Protein AF-A0A2H0DKL1-F1 (afdb_monomer_lite)

pLDDT: mean 70.88, std 23.75, range [32.84, 96.44]

Sequence (154 aa):
MRLDNANRLHTKRLIDLGLIQEVPFSSDFLGFPKEQFGVELTSRGKDLFSGRTSAGPTLSTEARELLLEAVKDKNGTIMRLGSLGGIRVITNRREFGTQGDARTEAKWISIVDELHNAGLIEDRAGKGELFFLTNAGYEVADSLSTSAATGIKR

Secondary structure (DSSP, 8-state):
----------------S---------TTSS---TTS------GGGSSTT-------S---HHHHHHHHHHHHSTT-EEEEEEETTEEEEEETTEEES-TT-HHHHHHHHHHHHHHHHTTSEE-SSSSSSEEEE-HHHHHHHHHHHHHHHTT---

Structure (mmCIF, N/CA/C/O backbone):
data_AF-A0A2H0DKL1-F1
#
_entry.id   AF-A0A2H0DKL1-F1
#
loop_
_atom_site.group_PDB
_atom_site.id
_atom_site.type_symbol
_atom_site.label_atom_id
_atom_site.label_alt_id
_atom_site.label_comp_id
_atom_site.label_asym_id
_atom_site.label_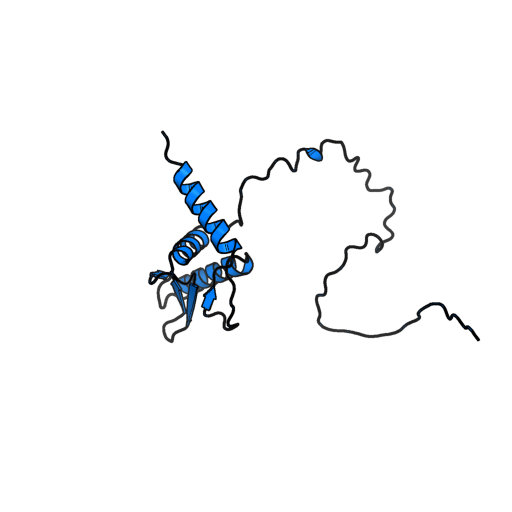entity_id
_atom_site.label_seq_id
_atom_site.pdbx_PDB_ins_code
_atom_site.Cartn_x
_atom_site.Cartn_y
_atom_site.Cartn_z
_atom_site.occupancy
_atom_site.B_iso_or_equiv
_atom_site.auth_seq_id
_atom_site.auth_comp_id
_atom_site.auth_asym_id
_atom_site.auth_atom_id
_atom_site.pdbx_PDB_model_num
ATOM 1 N N . MET A 1 1 ? -32.200 -58.830 5.509 1.00 40.22 1 MET A N 1
ATOM 2 C CA . MET A 1 1 ? -30.811 -58.800 5.014 1.00 40.22 1 MET A CA 1
ATOM 3 C C . MET A 1 1 ? -30.225 -57.444 5.392 1.00 40.22 1 MET A C 1
ATOM 5 O O . MET A 1 1 ? -30.471 -56.459 4.715 1.00 40.22 1 MET A O 1
ATOM 9 N N . ARG A 1 2 ? -29.608 -57.376 6.573 1.00 40.84 2 ARG A N 1
ATOM 10 C CA . ARG A 1 2 ? -28.889 -56.219 7.119 1.00 40.84 2 ARG A CA 1
ATOM 11 C C . ARG A 1 2 ? -27.541 -56.765 7.564 1.00 40.84 2 ARG A C 1
ATOM 13 O O . ARG A 1 2 ? -27.532 -57.753 8.294 1.00 40.84 2 ARG A O 1
ATOM 20 N N . LEU A 1 3 ? -26.456 -56.174 7.088 1.00 37.03 3 LEU A N 1
ATOM 21 C CA . LEU A 1 3 ? -25.126 -56.404 7.628 1.00 37.03 3 LEU A CA 1
ATOM 22 C C . LEU A 1 3 ? -24.476 -55.039 7.797 1.00 37.03 3 LEU A C 1
ATOM 24 O O . LEU A 1 3 ? -24.039 -54.409 6.836 1.00 37.03 3 LEU A O 1
ATOM 28 N N . ASP A 1 4 ? -24.493 -54.600 9.047 1.00 39.81 4 ASP A N 1
ATOM 29 C CA . ASP A 1 4 ? -23.559 -53.638 9.597 1.00 39.81 4 ASP A CA 1
ATOM 30 C C . ASP A 1 4 ? -22.144 -54.208 9.431 1.00 39.81 4 ASP A C 1
ATOM 32 O O . ASP A 1 4 ? -21.921 -55.392 9.696 1.00 39.81 4 ASP A O 1
ATOM 36 N N . ASN A 1 5 ? -21.173 -53.394 9.015 1.00 38.22 5 ASN A N 1
ATOM 37 C CA . ASN A 1 5 ? -19.777 -53.747 9.238 1.00 38.22 5 ASN A CA 1
ATOM 38 C C . ASN A 1 5 ? -19.005 -52.553 9.777 1.00 38.22 5 ASN A C 1
ATOM 40 O O . ASN A 1 5 ? -18.940 -51.477 9.183 1.00 38.22 5 ASN A O 1
ATOM 44 N N . ALA A 1 6 ? -18.457 -52.795 10.955 1.00 41.00 6 ALA A N 1
ATOM 45 C CA . ALA A 1 6 ? -17.726 -51.873 11.771 1.00 41.00 6 ALA A CA 1
ATOM 46 C C . ALA A 1 6 ? -16.223 -51.979 11.481 1.00 41.00 6 ALA A C 1
ATOM 48 O O . ALA A 1 6 ? -15.688 -53.053 11.241 1.00 41.00 6 ALA A O 1
ATOM 49 N N . ASN A 1 7 ? -15.559 -50.848 11.699 1.00 36.75 7 ASN A N 1
ATOM 50 C CA . ASN A 1 7 ? -14.269 -50.742 12.373 1.00 36.75 7 ASN A CA 1
ATOM 51 C C . ASN A 1 7 ? -12.958 -51.088 11.626 1.00 36.75 7 ASN A C 1
ATOM 53 O O . ASN A 1 7 ? -12.676 -52.219 11.253 1.00 36.75 7 ASN A O 1
ATOM 57 N N . ARG A 1 8 ? -12.080 -50.074 11.677 1.00 40.50 8 ARG A N 1
ATOM 58 C CA . ARG A 1 8 ? -10.639 -50.124 11.998 1.00 40.50 8 ARG A CA 1
ATOM 59 C C . ARG A 1 8 ? -9.627 -50.681 10.980 1.00 40.50 8 ARG A C 1
ATOM 61 O O . ARG A 1 8 ? -9.326 -51.863 10.932 1.00 40.50 8 ARG A O 1
ATOM 68 N N . LEU A 1 9 ? -8.976 -49.716 10.316 1.00 36.69 9 LEU A N 1
ATOM 69 C CA . LEU A 1 9 ? -7.531 -49.401 10.359 1.00 36.69 9 LEU A CA 1
ATOM 70 C C . LEU A 1 9 ? -6.531 -50.565 10.517 1.00 36.69 9 LEU A C 1
ATOM 72 O O . LEU A 1 9 ? -6.445 -51.132 11.602 1.00 36.69 9 LEU A O 1
ATOM 76 N N . HIS A 1 10 ? -5.626 -50.723 9.536 1.00 32.84 10 HIS A N 1
ATOM 77 C CA . HIS A 1 10 ? -4.161 -50.707 9.748 1.00 32.84 10 HIS A CA 1
ATOM 78 C C . HIS A 1 10 ? -3.389 -50.635 8.402 1.00 32.84 10 HIS A C 1
ATOM 80 O O . HIS A 1 10 ? -3.399 -51.563 7.607 1.00 32.84 10 HIS A O 1
ATOM 86 N N . THR A 1 11 ? -2.779 -49.481 8.098 1.00 34.94 11 THR A N 1
ATOM 87 C CA . THR A 1 11 ? -1.314 -49.245 8.021 1.00 34.94 11 THR A CA 1
ATOM 88 C C . THR A 1 11 ? -0.595 -49.620 6.716 1.00 34.94 11 THR A C 1
ATOM 90 O O . THR A 1 11 ? -0.383 -50.798 6.452 1.00 34.94 11 THR A O 1
ATOM 93 N N . LYS A 1 12 ? -0.048 -48.616 6.006 1.00 42.81 12 LYS A N 1
ATOM 94 C CA . LYS A 1 12 ? 1.404 -48.307 5.907 1.00 42.81 12 LYS A CA 1
ATOM 95 C C . LYS A 1 12 ? 1.722 -47.421 4.686 1.00 42.81 12 LYS A C 1
ATOM 97 O O . LYS A 1 12 ? 1.451 -47.842 3.574 1.00 42.81 12 LYS A O 1
ATOM 102 N N . ARG A 1 13 ? 2.479 -46.338 4.964 1.00 35.47 13 ARG A N 1
ATOM 103 C CA . ARG A 1 13 ? 3.559 -45.716 4.147 1.00 35.47 13 ARG A CA 1
ATOM 104 C C . ARG A 1 13 ? 3.129 -45.060 2.819 1.00 35.47 13 ARG A C 1
ATOM 106 O O . ARG A 1 13 ? 2.339 -45.621 2.091 1.00 35.47 13 ARG A O 1
ATOM 113 N N . LEU A 1 14 ? 3.634 -43.917 2.369 1.00 33.41 14 LEU A N 1
ATOM 114 C CA . LEU A 1 14 ? 4.743 -43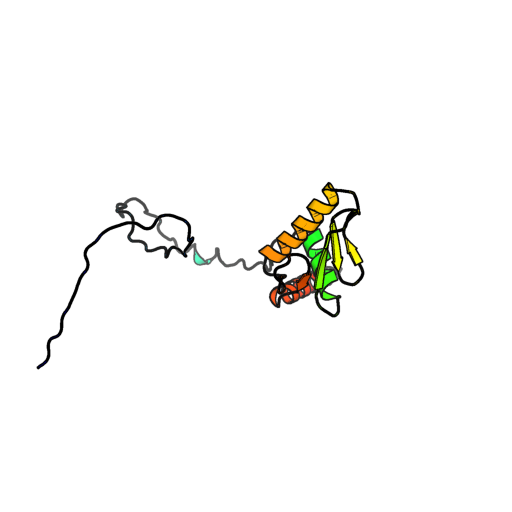.029 2.731 1.00 33.41 14 LEU A CA 1
ATOM 115 C C . LEU A 1 14 ? 4.433 -41.743 1.933 1.00 33.41 14 LEU A C 1
ATOM 117 O O . LEU A 1 14 ? 4.382 -41.817 0.709 1.00 33.41 14 LEU A O 1
ATOM 121 N N . ILE A 1 15 ? 4.166 -40.613 2.588 1.00 38.06 15 ILE A N 1
ATOM 122 C CA . ILE A 1 15 ? 4.028 -39.309 1.921 1.00 38.06 15 ILE A CA 1
ATOM 123 C C . ILE A 1 15 ? 5.159 -38.460 2.477 1.00 38.06 15 ILE A C 1
ATOM 125 O O . ILE A 1 15 ? 5.204 -38.223 3.683 1.00 38.06 15 ILE A O 1
ATOM 129 N N . ASP A 1 16 ? 6.083 -38.076 1.609 1.00 33.69 16 ASP A N 1
ATOM 130 C CA . ASP A 1 16 ? 7.096 -37.077 1.900 1.00 33.69 16 ASP A CA 1
ATOM 131 C C . ASP A 1 16 ? 6.914 -35.918 0.917 1.00 33.69 16 ASP A C 1
ATOM 133 O O . ASP A 1 16 ? 6.558 -36.132 -0.244 1.00 33.69 16 ASP A O 1
ATOM 137 N N . LEU A 1 17 ? 7.214 -34.724 1.425 1.00 34.72 17 LEU A N 1
ATOM 138 C CA . LEU A 1 17 ? 7.359 -33.437 0.745 1.00 34.72 17 LEU A CA 1
ATOM 139 C C . LEU A 1 17 ? 6.086 -32.593 0.522 1.00 34.72 17 LEU A C 1
ATOM 141 O O . LEU A 1 17 ? 5.456 -32.607 -0.531 1.00 34.72 17 LEU A O 1
ATOM 145 N N . GLY A 1 18 ? 5.838 -31.698 1.490 1.00 44.22 18 GLY A N 1
ATOM 146 C CA . GLY A 1 18 ? 5.751 -30.273 1.138 1.00 44.22 18 GLY A CA 1
ATOM 147 C C . GLY A 1 18 ? 4.437 -29.522 1.359 1.00 44.22 18 GLY A C 1
ATOM 148 O O . GLY A 1 18 ? 4.267 -28.475 0.743 1.00 44.22 18 GLY A O 1
ATOM 149 N N . LEU A 1 19 ? 3.529 -29.990 2.221 1.00 37.19 19 LEU A N 1
ATOM 150 C CA . LEU A 1 19 ? 2.299 -29.262 2.563 1.00 37.19 19 LEU A CA 1
ATOM 151 C C . LEU A 1 19 ? 2.307 -28.889 4.054 1.00 37.19 19 LEU A C 1
ATOM 153 O O . LEU A 1 19 ? 2.104 -29.747 4.911 1.00 37.19 19 LEU A O 1
ATOM 157 N N . ILE A 1 20 ? 2.540 -27.614 4.379 1.00 39.25 20 ILE A N 1
ATOM 158 C CA . ILE A 1 20 ? 2.233 -27.085 5.715 1.00 39.25 20 ILE A CA 1
ATOM 159 C C . ILE A 1 20 ? 0.704 -27.018 5.799 1.00 39.25 20 ILE A C 1
ATOM 161 O O . ILE A 1 20 ? 0.092 -26.046 5.367 1.00 39.25 20 ILE A O 1
ATOM 165 N N . GLN A 1 21 ? 0.086 -28.093 6.284 1.00 35.41 21 GLN A N 1
ATOM 166 C CA . GLN A 1 21 ? -1.285 -28.065 6.779 1.00 35.41 21 GLN A CA 1
ATOM 167 C C . GLN A 1 21 ? -1.245 -27.837 8.289 1.00 35.41 21 GLN A C 1
ATOM 169 O O . GLN A 1 21 ? -0.568 -28.569 9.008 1.00 35.41 21 GLN A O 1
ATOM 174 N N . GLU A 1 22 ? -1.961 -26.799 8.720 1.00 38.34 22 GLU A N 1
ATOM 175 C CA . GLU A 1 22 ? -2.520 -26.566 10.057 1.00 38.34 22 GLU A CA 1
ATOM 176 C C . GLU A 1 22 ? -2.407 -27.790 10.987 1.00 38.34 22 GLU A C 1
ATOM 178 O O . GLU A 1 22 ? -3.141 -28.770 10.841 1.00 38.34 22 GLU A O 1
ATOM 183 N N . VAL A 1 23 ? -1.491 -27.747 11.959 1.00 40.88 23 VAL A N 1
ATOM 184 C CA . VAL A 1 23 ? -1.456 -28.745 13.034 1.00 40.88 23 VAL A CA 1
ATOM 185 C C . VAL A 1 23 ? -2.539 -28.401 14.059 1.00 40.88 23 VAL A C 1
ATOM 187 O O . VAL A 1 23 ? -2.436 -27.364 14.716 1.00 40.88 23 VAL A O 1
ATOM 190 N N . PRO A 1 24 ? -3.561 -29.251 14.274 1.00 34.91 24 PRO A N 1
ATOM 191 C CA . PRO A 1 24 ? -4.390 -29.108 15.454 1.00 34.91 24 PRO A CA 1
ATOM 192 C C . PRO A 1 24 ? -3.519 -29.469 16.658 1.00 34.91 24 PRO A C 1
ATOM 194 O O . PRO A 1 24 ? -3.024 -30.593 16.769 1.00 34.91 24 PRO A O 1
ATOM 197 N N . PHE A 1 25 ? -3.315 -28.512 17.562 1.00 42.56 25 PHE A N 1
ATOM 198 C CA . PHE A 1 25 ? -2.719 -28.769 18.868 1.00 42.56 25 PHE A CA 1
ATOM 199 C C . PHE A 1 25 ? -3.682 -29.654 19.677 1.00 42.56 25 PHE A C 1
ATOM 201 O O . PHE A 1 25 ? -4.515 -29.176 20.442 1.00 42.56 25 PHE A O 1
ATOM 208 N N . SER A 1 26 ? -3.622 -30.963 19.441 1.00 44.62 26 SER A N 1
ATOM 209 C CA . SER A 1 26 ? -4.224 -31.979 20.296 1.00 44.62 26 SER A CA 1
ATOM 210 C C . SER A 1 26 ? -3.245 -32.262 21.429 1.00 44.62 26 SER A C 1
ATOM 212 O O . SER A 1 26 ? -2.085 -32.609 21.204 1.00 44.62 26 SER A O 1
ATOM 214 N N . SER A 1 27 ? -3.724 -32.095 22.657 1.00 46.06 27 SER A N 1
ATOM 215 C CA . SER A 1 27 ? -2.984 -32.225 23.916 1.00 46.06 27 SER A CA 1
ATOM 216 C C . SER A 1 27 ? -2.496 -33.643 24.247 1.00 46.06 27 SER A C 1
ATOM 218 O O . SER A 1 27 ? -2.055 -33.883 25.368 1.00 46.06 27 SER A O 1
ATOM 220 N N . ASP A 1 28 ? -2.556 -34.582 23.304 1.00 50.22 28 ASP A N 1
ATOM 221 C CA . ASP A 1 28 ? -2.394 -36.009 23.590 1.00 50.22 28 ASP A CA 1
ATOM 222 C C . ASP A 1 28 ? -1.056 -36.589 23.091 1.00 50.22 28 ASP A C 1
ATOM 224 O O . ASP A 1 28 ? -0.815 -37.787 23.232 1.00 50.22 28 ASP A O 1
ATOM 228 N N . PHE A 1 29 ? -0.161 -35.778 22.507 1.00 45.47 29 PHE A N 1
ATOM 229 C CA . PHE A 1 29 ? 0.983 -36.319 21.757 1.00 45.47 29 PHE A CA 1
ATOM 230 C C . PHE A 1 29 ? 2.224 -36.716 22.569 1.00 45.47 29 PHE A C 1
ATOM 232 O O . PHE A 1 29 ? 3.104 -37.373 22.026 1.00 45.47 29 PHE A O 1
ATOM 239 N N . LEU A 1 30 ? 2.353 -36.398 23.852 1.00 40.66 30 LEU A N 1
ATOM 240 C CA . LEU A 1 30 ? 3.544 -36.810 24.597 1.00 40.66 30 LEU A CA 1
ATOM 241 C C . LEU A 1 30 ? 3.144 -37.217 26.005 1.00 40.66 30 LEU A C 1
ATOM 243 O O . LEU A 1 30 ? 2.489 -36.456 26.712 1.00 40.66 30 LEU A O 1
ATOM 247 N N . GLY A 1 31 ? 3.542 -38.428 26.396 1.00 43.50 31 GLY A N 1
ATOM 248 C CA . GLY A 1 31 ? 3.426 -38.963 27.749 1.00 43.50 31 GLY A CA 1
ATOM 249 C C . GLY A 1 31 ? 4.270 -38.171 28.745 1.00 43.50 31 GLY A C 1
ATOM 250 O O . GLY A 1 31 ? 5.231 -38.688 29.306 1.00 43.50 31 GLY A O 1
ATOM 251 N N . PHE A 1 32 ? 3.915 -36.907 28.951 1.00 42.06 32 PHE A N 1
ATOM 252 C CA . PHE A 1 32 ? 4.439 -36.075 30.010 1.00 42.06 32 PHE A CA 1
ATOM 253 C C . PHE A 1 32 ? 3.725 -36.452 31.313 1.00 42.06 32 PHE A C 1
ATOM 255 O O . PHE A 1 32 ? 2.490 -36.418 31.367 1.00 42.06 32 PHE A O 1
ATOM 262 N N . PRO A 1 33 ? 4.462 -36.828 32.371 1.00 41.28 33 PRO A N 1
ATOM 263 C CA . PRO A 1 33 ? 3.864 -37.070 33.674 1.00 41.28 33 PRO A CA 1
ATOM 264 C C . PRO A 1 33 ? 3.201 -35.779 34.174 1.00 41.28 33 PRO A C 1
ATOM 266 O O . PRO A 1 33 ? 3.826 -34.720 34.232 1.00 41.28 33 PRO A O 1
ATOM 269 N N . LYS A 1 34 ? 1.916 -35.875 34.537 1.00 47.62 34 LYS A N 1
ATOM 270 C CA . LYS A 1 34 ? 1.041 -34.752 34.930 1.00 47.62 34 LYS A CA 1
ATOM 271 C C . LYS A 1 34 ? 1.429 -34.073 36.256 1.00 47.62 34 LYS A C 1
ATOM 273 O O . LYS A 1 34 ? 0.729 -33.181 36.713 1.00 47.62 34 LYS A O 1
ATOM 278 N N . GLU A 1 35 ? 2.538 -34.471 36.870 1.00 48.16 35 GLU A N 1
ATOM 279 C CA . GLU A 1 35 ? 2.899 -34.129 38.252 1.00 48.16 35 GLU A CA 1
ATOM 280 C C . GLU A 1 35 ? 4.009 -33.069 38.361 1.00 48.16 35 GLU A C 1
ATOM 282 O O . GLU A 1 35 ? 4.402 -32.714 39.466 1.00 48.16 35 GLU A O 1
ATOM 287 N N . GLN A 1 36 ? 4.505 -32.525 37.242 1.00 44.66 36 GLN A N 1
ATOM 288 C CA . GLN A 1 36 ? 5.587 -31.520 37.253 1.00 44.66 36 GLN A CA 1
ATOM 289 C C . GLN A 1 36 ? 5.152 -30.090 36.897 1.00 44.66 36 GLN A C 1
ATOM 291 O O . GLN A 1 36 ? 5.958 -29.170 36.989 1.00 44.66 36 GLN A O 1
ATOM 296 N N . PHE A 1 37 ? 3.878 -29.862 36.569 1.00 44.41 37 PHE A N 1
ATOM 297 C CA . PHE A 1 37 ? 3.338 -28.516 36.347 1.00 44.41 37 PHE A CA 1
ATOM 298 C C . PHE A 1 37 ? 2.285 -28.174 37.397 1.00 44.41 37 PHE A C 1
ATOM 300 O O . PHE A 1 37 ? 1.104 -28.000 37.105 1.00 44.41 37 PHE A O 1
ATOM 307 N N . GLY A 1 38 ? 2.736 -28.043 38.642 1.00 39.53 38 GLY A N 1
ATOM 308 C CA . GLY A 1 38 ? 2.011 -27.290 39.658 1.00 39.53 38 GLY A CA 1
ATOM 309 C C . GLY A 1 38 ? 2.094 -25.794 39.359 1.00 39.53 38 GLY A C 1
ATOM 310 O O . GLY A 1 38 ? 2.799 -25.069 40.049 1.00 39.53 38 GLY A O 1
ATOM 311 N N . VAL A 1 39 ? 1.401 -25.324 38.320 1.00 44.50 39 VAL A N 1
ATOM 312 C CA . VAL A 1 39 ? 1.030 -23.908 38.221 1.00 44.50 39 VAL A CA 1
ATOM 313 C C . VAL A 1 39 ? -0.395 -23.811 38.728 1.00 44.50 39 VAL A C 1
ATOM 315 O O . VAL A 1 39 ? -1.362 -24.021 38.000 1.00 44.50 39 VAL A O 1
ATOM 318 N N . GLU A 1 40 ? -0.512 -23.544 40.024 1.00 40.34 40 GLU A N 1
ATOM 319 C CA . GLU A 1 40 ? -1.752 -23.065 40.606 1.00 40.34 40 GLU A CA 1
ATOM 320 C C . GLU A 1 40 ? -2.109 -21.781 39.850 1.00 40.34 40 GLU A C 1
ATOM 322 O O . GLU A 1 40 ? -1.435 -20.754 39.974 1.00 40.34 40 GLU A O 1
ATOM 327 N N . LEU A 1 41 ? -3.121 -21.862 38.982 1.00 46.56 41 LEU A N 1
ATOM 328 C CA . LEU A 1 41 ? -3.727 -20.704 38.338 1.00 46.56 41 LEU A CA 1
ATOM 329 C C . LEU A 1 41 ? -4.412 -19.897 39.439 1.00 46.56 41 LEU A C 1
ATOM 331 O O . LEU A 1 41 ? -5.627 -19.953 39.624 1.00 46.56 41 LEU A O 1
ATOM 335 N N . THR A 1 42 ? -3.610 -19.164 40.210 1.00 50.50 42 THR A N 1
ATOM 336 C CA . THR A 1 42 ? -4.122 -18.157 41.123 1.00 50.50 42 THR A CA 1
ATOM 337 C C . THR A 1 42 ? -4.985 -17.220 40.288 1.00 50.50 42 THR A C 1
ATOM 339 O O . THR A 1 42 ? -4.663 -16.877 39.147 1.00 50.50 42 THR A O 1
ATOM 342 N N . SER A 1 43 ? -6.118 -16.811 40.844 1.00 51.47 43 SER A N 1
ATOM 343 C CA . SER A 1 43 ? -7.145 -15.967 40.222 1.00 51.47 43 SER A CA 1
ATOM 344 C C . SER A 1 43 ? -6.658 -14.586 39.740 1.00 51.47 43 SER A C 1
ATOM 346 O O . SER A 1 43 ? -7.468 -13.769 39.316 1.00 51.47 43 SER A O 1
ATOM 348 N N . ARG A 1 44 ? -5.343 -14.352 39.748 1.00 49.41 44 ARG A N 1
ATOM 349 C CA . ARG A 1 44 ? -4.586 -13.200 39.252 1.00 49.41 44 ARG A CA 1
ATOM 350 C C . ARG A 1 44 ? -4.320 -13.233 37.737 1.00 49.41 44 ARG A C 1
ATOM 352 O O . ARG A 1 44 ? -3.607 -12.387 37.216 1.00 49.41 44 ARG A O 1
ATOM 359 N N . GLY A 1 45 ? -4.872 -14.214 37.020 1.00 44.09 45 GLY A N 1
ATOM 360 C CA . GLY A 1 45 ? -4.818 -14.297 35.553 1.00 44.09 45 GLY A CA 1
ATOM 361 C C . GLY A 1 45 ? -5.973 -13.598 34.823 1.00 44.09 45 GLY A C 1
ATOM 362 O O . GLY A 1 45 ? -5.974 -13.563 33.597 1.00 44.09 45 GLY A O 1
ATOM 363 N N . LYS A 1 46 ? -6.966 -13.053 35.539 1.00 47.97 46 LYS A N 1
ATOM 364 C CA . LYS A 1 46 ? -8.129 -12.384 34.920 1.00 47.97 46 LYS A CA 1
ATOM 365 C C . LYS A 1 46 ? -7.857 -10.920 34.562 1.00 47.97 46 LYS A C 1
ATOM 367 O O . LYS A 1 46 ? -8.507 -10.377 33.675 1.00 47.97 46 LYS A O 1
ATOM 372 N N . ASP A 1 47 ? -6.843 -10.327 35.184 1.00 47.09 47 ASP A N 1
ATOM 373 C CA . ASP A 1 47 ? -6.539 -8.899 35.052 1.00 47.09 47 ASP A CA 1
ATOM 374 C C . ASP A 1 47 ? -5.488 -8.629 33.959 1.00 47.09 47 ASP A C 1
ATOM 376 O O . ASP A 1 47 ? -5.333 -7.500 33.502 1.00 47.09 47 ASP A O 1
ATOM 380 N N . LEU A 1 48 ? -4.799 -9.670 33.472 1.00 51.84 48 LEU A N 1
ATOM 381 C CA . LEU A 1 48 ? -3.772 -9.551 32.427 1.00 51.84 48 LEU A CA 1
ATOM 382 C C . LEU A 1 48 ? -4.348 -9.396 31.009 1.00 51.84 48 LEU A C 1
ATOM 384 O O . LEU A 1 48 ? -3.609 -9.069 30.087 1.00 51.84 48 LEU A O 1
ATOM 388 N N . PHE A 1 49 ? -5.665 -9.550 30.838 1.00 50.59 49 PHE A N 1
ATOM 389 C CA . PHE A 1 49 ? -6.369 -9.171 29.606 1.00 50.59 49 PHE A CA 1
ATOM 390 C C . PHE A 1 49 ? -7.075 -7.806 29.718 1.00 50.59 49 PHE A C 1
ATOM 392 O O . PHE A 1 49 ? -7.777 -7.398 28.792 1.00 50.59 49 PHE A O 1
ATOM 399 N N . SER A 1 50 ? -6.859 -7.053 30.808 1.00 45.97 50 SER A N 1
ATOM 400 C CA . SER A 1 50 ? -7.370 -5.681 30.982 1.00 45.97 50 SER A CA 1
ATOM 401 C C . SER A 1 50 ? -6.508 -4.632 30.261 1.00 45.97 50 SER A C 1
ATOM 403 O O . SER A 1 50 ? -6.196 -3.568 30.796 1.00 45.97 50 SER A O 1
ATOM 405 N N . GLY A 1 51 ? -6.119 -4.927 29.023 1.00 43.69 51 GLY A N 1
ATOM 406 C CA . GLY A 1 51 ? -5.209 -4.097 28.247 1.00 43.69 51 GLY A CA 1
ATOM 407 C C . GLY A 1 51 ? -5.412 -4.249 26.750 1.00 43.69 51 GLY A C 1
ATOM 408 O O . GLY A 1 51 ? -4.441 -4.410 26.023 1.00 43.69 51 GLY A O 1
ATOM 409 N N . ARG A 1 52 ? -6.653 -4.155 26.257 1.00 45.72 52 ARG A N 1
ATOM 410 C CA . ARG A 1 52 ? -6.844 -3.639 24.893 1.00 45.72 52 ARG A CA 1
ATOM 411 C C . ARG A 1 52 ? -6.501 -2.152 24.916 1.00 45.72 52 ARG A C 1
ATOM 413 O O . ARG A 1 52 ? -7.382 -1.299 24.890 1.00 45.72 52 ARG A O 1
ATOM 420 N N . THR A 1 53 ? -5.211 -1.839 25.010 1.00 41.78 53 THR A N 1
ATOM 421 C CA . THR A 1 53 ? -4.719 -0.619 24.389 1.00 41.78 53 THR A CA 1
ATOM 422 C C . THR A 1 53 ? -5.083 -0.738 22.917 1.00 41.78 53 THR A C 1
ATOM 424 O O . THR A 1 53 ? -4.944 -1.797 22.308 1.00 41.78 53 THR A O 1
ATOM 427 N N . SER A 1 54 ? -5.614 0.336 22.355 1.00 47.84 54 SER A N 1
ATOM 428 C CA . SER A 1 54 ? -5.912 0.516 20.935 1.00 47.84 54 SER A CA 1
ATOM 429 C C . SER A 1 54 ? -4.634 0.527 20.081 1.00 47.84 54 SER A C 1
ATOM 431 O O . SER A 1 54 ? -4.451 1.387 19.223 1.00 47.84 54 SER A O 1
ATOM 433 N N . ALA A 1 55 ? -3.696 -0.375 20.362 1.00 51.50 55 ALA A N 1
ATOM 434 C CA . ALA A 1 55 ? -2.531 -0.618 19.551 1.00 51.50 55 ALA A CA 1
ATOM 435 C C . ALA A 1 55 ? -3.020 -1.442 18.362 1.00 51.50 55 ALA A C 1
ATOM 437 O O . ALA A 1 55 ? -3.108 -2.666 18.427 1.00 51.50 55 ALA A O 1
ATOM 438 N N . GLY A 1 56 ? -3.406 -0.747 17.290 1.00 55.94 56 GLY A N 1
ATOM 439 C CA . GLY A 1 56 ? -3.521 -1.360 15.972 1.00 55.94 56 GLY A CA 1
ATOM 440 C C . GLY A 1 56 ? -2.213 -2.067 15.573 1.00 55.94 56 GLY A C 1
ATOM 441 O O . GLY A 1 56 ? -1.247 -2.072 16.345 1.00 55.94 56 GLY A O 1
ATOM 442 N N . PRO A 1 57 ? -2.147 -2.669 14.374 1.00 64.25 57 PRO A N 1
ATOM 443 C CA . PRO A 1 57 ? -0.922 -3.307 13.897 1.00 64.25 57 PRO A CA 1
ATOM 444 C C . PRO A 1 57 ? 0.289 -2.388 14.123 1.00 64.25 57 PRO A C 1
ATOM 446 O O . PRO A 1 57 ? 0.214 -1.174 13.907 1.00 64.25 57 PRO A O 1
ATOM 449 N N . THR A 1 58 ? 1.390 -2.956 14.630 1.00 80.81 58 THR A N 1
ATOM 450 C CA . THR A 1 58 ? 2.623 -2.200 14.897 1.00 80.81 58 THR A CA 1
ATOM 451 C C . THR A 1 58 ? 3.269 -1.863 13.560 1.00 80.81 58 THR A C 1
ATOM 453 O O . THR A 1 58 ? 4.134 -2.586 13.087 1.00 80.81 58 THR A O 1
ATOM 456 N N . LEU A 1 59 ? 2.781 -0.792 12.936 1.00 86.75 59 LEU A N 1
ATOM 457 C CA . LEU A 1 59 ? 3.274 -0.290 11.661 1.00 86.75 59 LEU A CA 1
ATOM 458 C C . LEU A 1 59 ? 4.410 0.706 11.877 1.00 86.75 59 LEU A C 1
ATOM 460 O O . LEU A 1 59 ? 4.310 1.568 12.769 1.00 86.75 59 LEU A O 1
ATOM 464 N N . SER A 1 60 ? 5.423 0.633 11.015 1.00 92.31 60 SER A N 1
ATOM 465 C CA . SER A 1 60 ? 6.469 1.646 10.875 1.00 92.31 60 SER A CA 1
ATOM 466 C C . SER A 1 60 ? 5.880 3.020 10.530 1.00 92.31 60 SER A C 1
ATOM 468 O O . SER A 1 60 ? 4.761 3.143 10.022 1.00 92.31 60 SER A O 1
ATOM 470 N N . THR A 1 61 ? 6.611 4.091 10.842 1.00 91.06 61 THR A N 1
ATOM 471 C CA . THR A 1 61 ? 6.145 5.464 10.587 1.00 91.06 61 THR A CA 1
ATOM 472 C C . THR A 1 61 ? 5.880 5.686 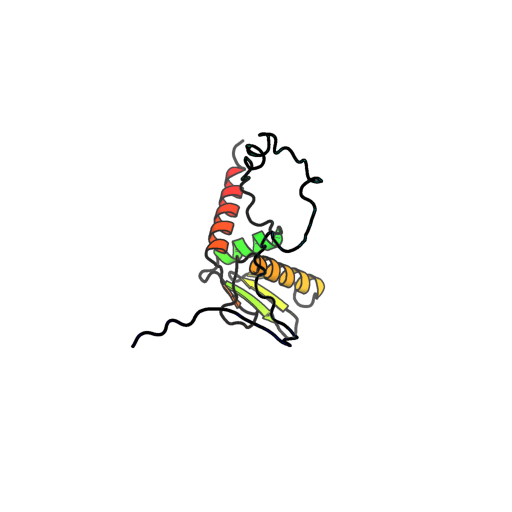9.098 1.00 91.06 61 THR A C 1
ATOM 474 O O . THR A 1 61 ? 4.859 6.260 8.727 1.00 91.06 61 THR A O 1
ATOM 477 N N . GLU A 1 62 ? 6.761 5.175 8.243 1.00 92.69 62 GLU A N 1
ATOM 478 C CA . GLU A 1 62 ? 6.646 5.270 6.793 1.00 92.69 62 GLU A CA 1
ATOM 479 C C . GLU A 1 62 ? 5.509 4.402 6.236 1.00 92.69 62 GLU A C 1
ATOM 481 O O . GLU A 1 62 ? 4.818 4.836 5.315 1.00 92.69 62 GLU A O 1
ATOM 486 N N . ALA A 1 63 ? 5.242 3.225 6.819 1.00 94.44 63 ALA A N 1
ATOM 487 C CA . ALA A 1 63 ? 4.071 2.421 6.461 1.00 94.44 63 ALA A CA 1
ATOM 488 C C . ALA A 1 63 ? 2.760 3.155 6.763 1.00 94.44 63 ALA A C 1
ATOM 490 O O . ALA A 1 63 ? 1.834 3.130 5.953 1.00 94.44 63 ALA A O 1
ATOM 491 N N . ARG A 1 64 ? 2.690 3.868 7.895 1.00 93.69 64 ARG A N 1
ATOM 492 C CA . ARG A 1 64 ? 1.530 4.710 8.229 1.00 93.69 64 ARG A CA 1
ATOM 493 C C . ARG A 1 64 ? 1.364 5.856 7.236 1.00 93.69 64 ARG A C 1
ATOM 495 O O . ARG A 1 64 ? 0.242 6.104 6.810 1.00 93.69 64 ARG A O 1
ATOM 502 N N . GLU A 1 65 ? 2.449 6.539 6.862 1.00 93.62 65 GLU A N 1
ATOM 503 C CA . GLU A 1 65 ? 2.398 7.611 5.854 1.00 93.62 65 GLU A CA 1
ATOM 504 C C . GLU A 1 65 ? 1.879 7.078 4.514 1.00 93.62 65 GLU A C 1
ATOM 506 O O . GLU A 1 65 ? 0.955 7.655 3.939 1.00 93.62 65 GLU A O 1
ATOM 511 N N . LEU A 1 66 ? 2.422 5.950 4.048 1.00 94.69 66 LEU A N 1
ATOM 512 C CA . LEU A 1 66 ? 2.014 5.340 2.788 1.00 94.69 66 LEU A CA 1
ATOM 513 C C . LEU A 1 66 ? 0.538 4.919 2.809 1.00 94.69 66 LEU A C 1
ATOM 515 O O . LEU A 1 66 ? -0.190 5.198 1.857 1.00 94.69 66 LEU A O 1
ATOM 519 N N . LEU A 1 67 ? 0.081 4.299 3.901 1.00 94.69 67 LEU A N 1
ATOM 520 C CA . LEU A 1 67 ? -1.314 3.894 4.073 1.00 94.69 67 LEU A CA 1
ATOM 521 C C . LEU A 1 67 ? -2.261 5.105 4.072 1.00 94.69 67 LEU A C 1
ATOM 523 O O . LEU A 1 67 ? -3.294 5.080 3.404 1.00 94.69 67 LEU A O 1
ATOM 527 N N . LEU A 1 68 ? -1.899 6.181 4.776 1.00 94.12 68 LEU A N 1
ATOM 528 C CA . LEU A 1 68 ? -2.695 7.411 4.829 1.00 94.12 68 LEU A CA 1
ATOM 529 C C . LEU A 1 68 ? -2.777 8.116 3.471 1.00 94.12 68 LEU A C 1
ATOM 531 O O . LEU A 1 68 ? -3.818 8.688 3.148 1.00 94.12 68 LEU A O 1
ATOM 535 N N . GLU A 1 69 ? -1.711 8.088 2.668 1.00 94.69 69 GLU A N 1
ATOM 536 C CA . GLU A 1 69 ? -1.777 8.593 1.294 1.00 94.69 69 GLU A CA 1
ATOM 537 C C . GLU A 1 69 ? -2.634 7.700 0.397 1.00 94.69 69 GLU A C 1
ATOM 539 O O . GLU A 1 69 ? -3.425 8.214 -0.392 1.00 94.69 69 GLU A O 1
ATOM 544 N N . ALA A 1 70 ? -2.566 6.383 0.568 1.00 94.69 70 ALA A N 1
ATOM 545 C CA . ALA A 1 70 ? -3.361 5.457 -0.226 1.00 94.69 70 ALA A CA 1
ATOM 546 C C . ALA A 1 70 ? -4.871 5.563 0.028 1.00 94.69 70 ALA A C 1
ATOM 548 O O . ALA A 1 70 ? -5.656 5.385 -0.898 1.00 94.69 70 ALA A O 1
ATOM 549 N N . VAL A 1 71 ? -5.299 5.942 1.235 1.00 95.06 71 VAL A N 1
ATOM 550 C CA . VAL A 1 71 ? -6.722 6.201 1.548 1.00 95.06 71 VAL A CA 1
ATOM 551 C C . VAL A 1 71 ? -7.264 7.423 0.806 1.00 95.06 71 VAL A C 1
ATOM 553 O O . VAL A 1 71 ? -8.448 7.480 0.481 1.00 95.06 71 VAL A O 1
ATOM 556 N N . LYS A 1 72 ? -6.405 8.409 0.522 1.00 93.00 72 LYS A N 1
ATOM 557 C CA . LYS A 1 72 ? -6.782 9.610 -0.239 1.00 93.00 72 LYS A CA 1
ATOM 558 C C . LYS A 1 72 ? -6.901 9.334 -1.735 1.00 93.00 72 LYS A C 1
ATOM 560 O O . LYS A 1 72 ? -7.522 10.125 -2.447 1.00 93.00 72 LYS A O 1
ATOM 565 N N . ASP A 1 73 ? -6.304 8.246 -2.219 1.00 91.81 73 ASP A N 1
ATOM 566 C CA . ASP A 1 73 ? -6.468 7.821 -3.599 1.00 91.81 73 ASP A CA 1
ATOM 567 C C . ASP A 1 73 ? -7.911 7.365 -3.843 1.00 91.81 73 ASP A C 1
ATOM 569 O O . ASP A 1 73 ? -8.464 6.557 -3.099 1.00 91.81 73 ASP A O 1
ATOM 573 N N . LYS A 1 74 ? -8.517 7.833 -4.938 1.00 89.94 74 LYS A N 1
ATOM 574 C CA . LYS A 1 74 ? -9.914 7.518 -5.279 1.00 89.94 74 LYS A CA 1
ATOM 575 C C . LYS A 1 74 ? -10.156 6.011 -5.401 1.00 89.94 74 LYS A C 1
ATOM 577 O O . LYS A 1 74 ? -11.266 5.546 -5.155 1.00 89.94 74 LYS A O 1
ATOM 582 N N . ASN A 1 75 ? -9.130 5.273 -5.811 1.00 90.12 75 ASN A N 1
ATOM 583 C CA . ASN A 1 75 ? -9.210 3.837 -6.027 1.00 90.12 75 ASN A CA 1
ATOM 584 C C . ASN A 1 75 ? -8.662 3.026 -4.844 1.00 90.12 75 ASN A C 1
ATOM 586 O O . ASN A 1 75 ? -8.760 1.801 -4.878 1.00 90.12 75 ASN A O 1
ATOM 590 N N . GLY A 1 76 ? -8.082 3.676 -3.826 1.00 93.12 76 GLY A N 1
ATOM 591 C CA . GLY A 1 76 ? -7.432 2.987 -2.714 1.00 93.12 76 GLY A CA 1
ATOM 592 C C . GLY A 1 76 ? -6.279 2.100 -3.170 1.00 93.12 76 GLY A C 1
ATOM 593 O O . GLY A 1 76 ? -6.208 0.942 -2.757 1.00 93.12 76 GLY A O 1
ATOM 594 N N . THR A 1 77 ? -5.433 2.591 -4.081 1.00 94.81 77 THR A N 1
ATOM 595 C CA . THR A 1 77 ? -4.391 1.768 -4.706 1.00 94.81 77 THR A CA 1
ATOM 596 C C . THR A 1 77 ? -2.975 2.192 -4.351 1.00 94.81 77 THR A C 1
ATOM 598 O O . THR A 1 77 ? -2.661 3.378 -4.234 1.00 94.81 77 THR A O 1
ATOM 601 N N . ILE A 1 78 ? -2.094 1.199 -4.229 1.00 95.81 78 ILE A N 1
ATOM 602 C CA . ILE A 1 78 ? -0.645 1.372 -4.127 1.00 95.81 78 ILE A CA 1
ATOM 603 C C . ILE A 1 78 ? -0.006 0.616 -5.287 1.00 95.81 78 ILE A C 1
ATOM 605 O O . ILE A 1 78 ? -0.229 -0.579 -5.467 1.00 95.81 78 ILE A O 1
ATOM 609 N N . MET A 1 79 ? 0.801 1.312 -6.079 1.00 94.06 79 MET A N 1
ATOM 610 C CA . MET A 1 79 ? 1.498 0.752 -7.229 1.00 94.06 79 MET A CA 1
ATOM 611 C C . MET A 1 79 ? 2.981 0.601 -6.923 1.00 94.06 79 MET A C 1
ATOM 613 O O . MET A 1 79 ? 3.641 1.569 -6.558 1.00 94.06 79 MET A O 1
ATOM 617 N N . ARG A 1 80 ? 3.527 -0.591 -7.141 1.00 92.00 80 ARG A N 1
ATOM 618 C CA . ARG A 1 80 ? 4.962 -0.868 -7.175 1.00 92.00 80 ARG A CA 1
ATOM 619 C C . ARG A 1 80 ? 5.368 -1.043 -8.636 1.00 92.00 80 ARG A C 1
ATOM 621 O O . ARG A 1 80 ? 5.093 -2.074 -9.238 1.00 92.00 80 ARG A O 1
ATOM 628 N N . LEU A 1 81 ? 6.022 -0.038 -9.213 1.00 88.19 81 LEU A N 1
ATOM 629 C CA . LEU A 1 81 ? 6.419 -0.050 -10.622 1.00 88.19 81 LEU A CA 1
ATOM 630 C C . LEU A 1 81 ? 7.920 -0.286 -10.770 1.00 88.19 81 LEU A C 1
ATOM 632 O O . LEU A 1 81 ? 8.731 0.549 -10.368 1.00 88.19 81 LEU A O 1
ATOM 636 N N . GLY A 1 82 ? 8.277 -1.405 -11.399 1.00 84.50 82 GLY A N 1
ATOM 637 C CA . GLY A 1 82 ? 9.632 -1.666 -11.876 1.00 84.50 82 GLY A CA 1
ATOM 638 C C . GLY A 1 82 ? 9.893 -0.973 -13.214 1.00 84.50 82 GLY A C 1
ATOM 639 O O . GLY A 1 82 ? 9.061 -0.994 -14.118 1.00 84.50 82 GLY A O 1
ATOM 640 N N . SER A 1 83 ? 11.055 -0.344 -13.357 1.00 80.19 83 SER A N 1
ATOM 641 C CA . SER A 1 83 ? 11.524 0.248 -14.612 1.00 80.19 83 SER A CA 1
ATOM 642 C C . SER A 1 83 ? 13.020 0.006 -14.798 1.00 80.19 83 SER A C 1
ATOM 644 O O . SER A 1 83 ? 13.702 -0.397 -13.860 1.00 80.19 83 SER A O 1
ATOM 646 N N . LEU A 1 84 ? 13.553 0.307 -15.988 1.00 76.56 84 LEU A N 1
ATOM 647 C CA . LEU A 1 84 ? 15.000 0.254 -16.259 1.00 76.56 84 LEU A CA 1
ATOM 648 C C . LEU A 1 84 ? 15.832 1.099 -15.278 1.00 76.56 84 LEU A C 1
ATOM 650 O O . LEU A 1 84 ? 16.994 0.785 -15.048 1.00 76.56 84 LEU A O 1
ATOM 654 N N . GLY A 1 85 ? 15.245 2.153 -14.702 1.00 74.00 85 GLY A N 1
ATOM 655 C CA . GLY A 1 85 ? 15.902 3.016 -13.718 1.00 74.00 85 GLY A CA 1
ATOM 656 C C . GLY A 1 85 ? 15.705 2.597 -12.259 1.00 74.00 85 GLY A C 1
ATOM 657 O O . GLY A 1 85 ? 16.096 3.362 -11.389 1.00 74.00 85 GLY A O 1
ATOM 658 N N . GLY A 1 86 ? 15.074 1.447 -11.992 1.00 84.00 86 GLY A N 1
ATOM 659 C CA . GLY A 1 86 ? 14.792 0.959 -10.638 1.00 84.00 86 GLY A CA 1
ATOM 660 C C . GLY A 1 86 ? 13.302 0.820 -10.321 1.00 84.00 86 GLY A C 1
ATOM 661 O O . GLY A 1 86 ? 12.442 0.946 -11.207 1.00 84.00 86 GLY A O 1
ATOM 662 N N . ILE A 1 87 ? 13.003 0.523 -9.057 1.00 86.44 87 ILE A N 1
ATOM 663 C CA . ILE A 1 87 ? 11.646 0.308 -8.535 1.00 86.44 87 ILE A CA 1
ATOM 664 C C . ILE A 1 87 ? 11.159 1.552 -7.794 1.00 86.44 87 ILE A C 1
ATOM 666 O O . ILE A 1 87 ? 11.856 2.095 -6.947 1.00 86.44 87 ILE A O 1
ATOM 670 N N . ARG A 1 88 ? 9.917 1.962 -8.051 1.00 88.38 88 ARG A N 1
ATOM 671 C CA . ARG A 1 88 ? 9.258 3.059 -7.328 1.00 88.38 88 ARG A CA 1
ATOM 672 C C . ARG A 1 88 ? 7.905 2.639 -6.778 1.00 88.38 88 ARG A C 1
ATOM 674 O O . ARG A 1 88 ? 7.245 1.766 -7.350 1.00 88.38 88 ARG A O 1
ATOM 681 N N . VAL A 1 89 ? 7.485 3.290 -5.699 1.00 93.12 89 VAL A N 1
ATOM 682 C CA . VAL A 1 89 ? 6.156 3.111 -5.105 1.00 93.12 89 VAL A CA 1
ATOM 683 C C . VAL A 1 89 ? 5.336 4.370 -5.358 1.00 93.12 89 VAL A C 1
ATOM 685 O O . VAL A 1 89 ? 5.803 5.475 -5.110 1.00 93.12 89 VAL A O 1
ATOM 688 N N . ILE A 1 90 ? 4.126 4.229 -5.890 1.00 93.31 90 ILE A N 1
ATOM 689 C CA . ILE A 1 90 ? 3.255 5.348 -6.254 1.00 93.31 90 ILE A CA 1
ATOM 690 C C . ILE A 1 90 ? 1.872 5.128 -5.653 1.00 93.31 90 ILE A C 1
ATOM 692 O O . ILE A 1 90 ? 1.295 4.051 -5.777 1.00 93.31 90 ILE A O 1
ATOM 696 N N . THR A 1 91 ? 1.312 6.168 -5.045 1.00 94.06 91 THR A N 1
ATOM 697 C CA . THR A 1 91 ? -0.088 6.195 -4.610 1.00 94.06 91 THR A CA 1
ATOM 698 C C . THR A 1 91 ? -0.600 7.632 -4.573 1.00 94.06 91 THR A C 1
ATOM 700 O O . THR A 1 91 ? 0.186 8.555 -4.383 1.00 94.06 91 THR A O 1
ATOM 703 N N . ASN A 1 92 ? -1.895 7.859 -4.814 1.00 93.75 92 ASN A N 1
ATOM 704 C CA . ASN A 1 92 ? -2.512 9.197 -4.795 1.00 93.75 92 ASN A CA 1
ATOM 705 C C . ASN A 1 92 ? -1.753 10.262 -5.631 1.00 93.75 92 ASN A C 1
ATOM 707 O O . ASN A 1 92 ? -1.632 11.426 -5.250 1.00 93.75 92 ASN A O 1
ATOM 711 N N . ARG A 1 93 ? -1.207 9.872 -6.795 1.00 89.50 93 ARG A N 1
ATOM 712 C CA . ARG A 1 93 ? -0.345 10.720 -7.657 1.00 89.50 93 ARG A CA 1
ATOM 713 C C . ARG A 1 93 ? 0.945 11.217 -6.9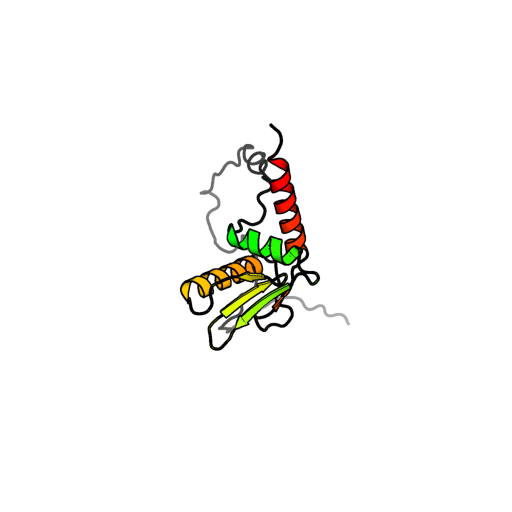80 1.00 89.50 93 ARG A C 1
ATOM 715 O O . ARG A 1 93 ? 1.586 12.134 -7.491 1.00 89.50 93 ARG A O 1
ATOM 722 N N . ARG A 1 94 ? 1.334 10.615 -5.859 1.00 91.31 94 ARG A N 1
ATOM 723 C CA . ARG A 1 94 ? 2.592 10.845 -5.155 1.00 91.31 94 ARG A CA 1
ATOM 724 C C . ARG A 1 94 ? 3.522 9.662 -5.366 1.00 91.31 94 ARG A C 1
ATOM 726 O O . ARG A 1 94 ? 3.099 8.510 -5.314 1.00 91.31 94 ARG A O 1
ATOM 733 N N . GLU A 1 95 ? 4.787 9.968 -5.597 1.00 90.81 95 GLU A N 1
ATOM 734 C CA . GLU A 1 95 ? 5.852 8.981 -5.710 1.00 90.81 95 GLU A CA 1
ATOM 735 C C . GLU A 1 95 ? 6.653 8.925 -4.409 1.00 90.81 95 GLU A C 1
ATOM 737 O O . GLU A 1 95 ? 6.940 9.951 -3.789 1.00 90.81 95 GLU A O 1
ATOM 742 N N . PHE A 1 96 ? 6.986 7.707 -4.006 1.00 88.75 96 PHE A N 1
ATOM 743 C CA . PHE A 1 96 ? 7.770 7.380 -2.834 1.00 88.75 96 PHE A CA 1
ATOM 744 C C . PHE A 1 96 ? 9.037 6.642 -3.256 1.00 88.75 96 PHE A C 1
ATOM 746 O O . PHE A 1 96 ? 9.002 5.672 -4.021 1.00 88.75 96 PHE A O 1
ATOM 753 N N . GLY A 1 97 ? 10.154 7.113 -2.708 1.00 82.31 97 GLY A N 1
ATOM 754 C CA . GLY A 1 97 ? 11.493 6.643 -3.032 1.00 82.31 97 GLY A CA 1
ATOM 755 C C . GLY A 1 97 ? 12.239 7.567 -3.986 1.00 82.31 97 GLY A C 1
ATOM 756 O O . GLY A 1 97 ? 11.704 8.561 -4.470 1.00 82.31 97 GLY A O 1
ATOM 757 N N . THR A 1 98 ? 13.507 7.235 -4.209 1.00 76.62 98 THR A N 1
ATOM 758 C CA . THR A 1 98 ? 14.393 7.938 -5.136 1.00 76.62 98 THR A CA 1
ATOM 759 C C . THR A 1 98 ? 14.832 6.941 -6.189 1.00 76.62 98 THR A C 1
ATOM 761 O O . THR A 1 98 ? 15.435 5.921 -5.855 1.00 76.62 98 THR A O 1
ATOM 764 N N . GLN A 1 99 ? 14.535 7.238 -7.451 1.00 72.12 99 GLN A N 1
ATOM 765 C CA . GLN A 1 99 ? 14.935 6.394 -8.568 1.00 72.12 99 GLN A CA 1
ATOM 766 C C . GLN A 1 99 ? 16.464 6.268 -8.633 1.00 72.12 99 GLN A C 1
ATOM 768 O O . GLN A 1 99 ? 17.173 7.277 -8.604 1.00 72.12 99 GLN A O 1
ATOM 773 N N . GLY A 1 100 ? 16.966 5.037 -8.739 1.00 74.00 100 GLY A N 1
ATOM 774 C CA . GLY A 1 100 ? 18.396 4.761 -8.869 1.00 74.00 100 GLY A CA 1
ATOM 775 C C . GLY A 1 100 ? 19.151 4.663 -7.540 1.00 74.00 100 GLY A C 1
ATOM 776 O O . GLY A 1 100 ? 20.365 4.459 -7.556 1.00 74.00 100 GLY A O 1
ATOM 777 N N . ASP A 1 101 ? 18.462 4.762 -6.396 1.00 86.50 101 ASP A N 1
ATOM 778 C CA . ASP A 1 101 ? 19.024 4.436 -5.082 1.00 86.50 101 ASP A CA 1
ATOM 779 C C . ASP A 1 101 ? 18.454 3.114 -4.555 1.00 86.50 101 ASP A C 1
ATOM 781 O O . ASP A 1 101 ? 17.439 3.077 -3.855 1.00 86.50 101 ASP A O 1
ATOM 785 N N . ALA A 1 102 ? 19.175 2.024 -4.820 1.00 88.25 102 ALA A N 1
ATOM 786 C CA . ALA A 1 102 ? 18.789 0.669 -4.433 1.00 88.25 102 ALA A CA 1
ATOM 787 C C . ALA A 1 102 ? 18.445 0.515 -2.938 1.00 88.25 102 ALA A C 1
ATOM 789 O O . ALA A 1 102 ? 17.598 -0.308 -2.587 1.00 88.25 102 ALA A O 1
ATOM 790 N N . ARG A 1 103 ? 19.066 1.296 -2.039 1.00 89.75 103 ARG A N 1
ATOM 791 C CA . ARG A 1 103 ? 18.774 1.213 -0.599 1.00 89.75 103 ARG A CA 1
ATOM 792 C C . ARG A 1 103 ? 17.412 1.815 -0.278 1.00 89.75 103 ARG A C 1
ATOM 794 O O . ARG A 1 103 ? 16.655 1.244 0.509 1.00 89.75 103 ARG A O 1
ATOM 801 N N . THR A 1 104 ? 17.109 2.959 -0.880 1.00 90.00 104 THR A N 1
ATOM 802 C CA . THR A 1 104 ? 15.807 3.610 -0.737 1.00 90.00 104 THR A CA 1
ATOM 803 C C . THR A 1 104 ? 14.713 2.773 -1.396 1.00 90.00 104 THR A C 1
ATOM 805 O O . THR A 1 104 ? 13.655 2.587 -0.798 1.00 90.00 104 THR A O 1
ATOM 808 N N . GLU A 1 105 ? 14.976 2.189 -2.565 1.00 89.94 105 GLU A N 1
ATOM 809 C CA . GLU A 1 105 ? 14.041 1.279 -3.239 1.00 89.94 105 GLU A CA 1
ATOM 810 C C . GLU A 1 105 ? 13.717 0.056 -2.370 1.00 89.94 105 GLU A C 1
ATOM 812 O O . GLU A 1 105 ? 12.547 -0.229 -2.116 1.00 89.94 105 GLU A O 1
ATOM 817 N N . ALA A 1 106 ? 14.739 -0.622 -1.833 1.00 90.81 106 ALA A N 1
ATOM 818 C CA . ALA A 1 106 ? 14.554 -1.767 -0.941 1.00 90.81 106 ALA A CA 1
ATOM 819 C C . ALA A 1 106 ? 13.747 -1.408 0.319 1.00 90.81 106 ALA A C 1
ATOM 821 O O . ALA A 1 106 ? 12.906 -2.194 0.755 1.00 90.81 106 ALA A O 1
ATOM 822 N N . LYS A 1 107 ? 13.956 -0.207 0.878 1.00 93.00 107 LYS A N 1
ATOM 823 C CA . LYS A 1 107 ? 13.171 0.293 2.016 1.00 93.00 107 LYS A CA 1
ATOM 824 C C . LYS A 1 107 ? 11.687 0.401 1.659 1.00 93.00 107 LYS A C 1
ATOM 826 O O . LYS A 1 107 ? 10.852 -0.108 2.399 1.00 93.00 107 LYS A O 1
ATOM 831 N N . TRP A 1 108 ? 11.353 1.039 0.538 1.00 93.62 108 TRP A N 1
ATOM 832 C CA . TRP A 1 108 ? 9.955 1.225 0.136 1.00 93.62 108 TRP A CA 1
ATOM 833 C C . TRP A 1 108 ? 9.270 -0.074 -0.272 1.00 93.62 108 TRP A C 1
ATOM 835 O O . TRP A 1 108 ? 8.098 -0.260 0.044 1.00 93.62 108 TRP A O 1
ATOM 845 N N . ILE A 1 109 ? 10.001 -1.004 -0.885 1.00 92.31 109 ILE A N 1
ATOM 846 C CA . ILE A 1 109 ? 9.500 -2.359 -1.137 1.00 92.31 109 ILE A CA 1
ATOM 847 C C . ILE A 1 109 ? 9.164 -3.050 0.187 1.00 92.31 109 ILE A C 1
ATOM 849 O O . ILE A 1 109 ? 8.048 -3.533 0.347 1.00 92.31 109 ILE A O 1
ATOM 853 N N . SER A 1 110 ? 10.075 -3.009 1.166 1.00 93.69 110 SER A N 1
ATOM 854 C CA . SER A 1 110 ? 9.841 -3.604 2.486 1.00 93.69 110 SER A CA 1
ATOM 855 C C . SER A 1 110 ? 8.628 -3.005 3.203 1.00 93.69 110 SER A C 1
ATOM 857 O O . SER A 1 110 ? 7.965 -3.717 3.949 1.00 93.69 110 SER A O 1
ATOM 859 N N . ILE A 1 111 ? 8.337 -1.718 2.998 1.00 95.56 111 ILE A N 1
ATOM 860 C CA . ILE A 1 111 ? 7.159 -1.050 3.570 1.00 95.56 111 ILE A CA 1
ATOM 861 C C . ILE A 1 111 ? 5.865 -1.555 2.913 1.00 95.56 111 ILE A C 1
ATOM 863 O O . ILE A 1 111 ? 4.872 -1.786 3.600 1.00 95.56 111 ILE A O 1
ATOM 867 N N . VAL A 1 112 ? 5.860 -1.750 1.592 1.00 95.25 112 VAL A N 1
ATOM 868 C CA . VAL A 1 112 ? 4.710 -2.352 0.893 1.00 95.25 112 VAL A CA 1
ATOM 869 C C . VAL A 1 112 ? 4.492 -3.786 1.377 1.00 95.25 112 VAL A C 1
ATOM 871 O O . VAL A 1 112 ? 3.363 -4.158 1.693 1.00 95.25 112 VAL A O 1
ATOM 874 N N . ASP A 1 113 ? 5.568 -4.561 1.514 1.00 94.75 113 ASP A N 1
ATOM 875 C CA . ASP A 1 113 ? 5.505 -5.928 2.031 1.00 94.75 113 ASP A CA 1
ATOM 876 C C . ASP A 1 113 ? 4.995 -5.957 3.484 1.00 94.75 113 ASP A C 1
ATOM 878 O O . ASP A 1 113 ? 4.200 -6.823 3.838 1.00 94.75 113 ASP A O 1
ATOM 882 N N . GLU A 1 114 ? 5.383 -4.990 4.324 1.00 95.25 114 GLU A N 1
ATOM 883 C CA . GLU A 1 114 ? 4.868 -4.826 5.692 1.00 95.25 114 GLU A CA 1
ATOM 884 C C . GLU A 1 114 ? 3.342 -4.638 5.702 1.00 95.25 114 GLU A C 1
ATOM 886 O O . GLU A 1 114 ? 2.636 -5.349 6.420 1.00 95.25 114 GLU A O 1
ATOM 891 N N . LEU A 1 115 ? 2.817 -3.729 4.871 1.00 95.00 115 LEU A N 1
ATOM 892 C CA . LEU A 1 115 ? 1.374 -3.484 4.759 1.00 95.00 115 LEU A CA 1
ATOM 893 C C . LEU A 1 115 ? 0.616 -4.708 4.228 1.00 95.00 115 LEU A C 1
ATOM 895 O O . LEU A 1 115 ? -0.490 -5.000 4.693 1.00 95.00 115 LEU A O 1
ATOM 899 N N . HIS A 1 116 ? 1.204 -5.418 3.265 1.00 95.06 116 HIS A N 1
ATOM 900 C CA . HIS A 1 116 ? 0.617 -6.620 2.682 1.00 95.06 116 HIS A CA 1
ATOM 901 C C . HIS A 1 116 ? 0.576 -7.769 3.696 1.00 95.06 116 HIS A C 1
ATOM 903 O O . HIS A 1 116 ? -0.468 -8.384 3.904 1.00 95.06 116 HIS A O 1
ATOM 909 N N . ASN A 1 117 ? 1.679 -8.005 4.409 1.00 93.88 117 ASN A N 1
ATOM 910 C CA . ASN A 1 117 ? 1.769 -9.027 5.454 1.00 93.88 117 ASN A CA 1
ATOM 911 C C . ASN A 1 117 ? 0.849 -8.726 6.647 1.00 93.88 117 ASN A C 1
ATOM 913 O O . ASN A 1 117 ? 0.360 -9.648 7.295 1.00 93.88 117 ASN A O 1
ATOM 917 N N . ALA A 1 118 ? 0.583 -7.446 6.923 1.00 92.56 118 ALA A N 1
ATOM 918 C CA . ALA A 1 118 ? -0.399 -7.020 7.916 1.00 92.56 118 ALA A CA 1
ATOM 919 C C . ALA A 1 118 ? -1.863 -7.162 7.441 1.00 92.56 118 ALA A C 1
ATOM 921 O O . ALA A 1 118 ? -2.778 -6.876 8.213 1.00 92.56 118 ALA A O 1
ATOM 922 N N . GLY A 1 119 ? -2.106 -7.578 6.191 1.00 94.12 119 GLY A N 1
ATOM 923 C CA . GLY A 1 119 ? -3.447 -7.741 5.618 1.00 94.12 119 GLY A CA 1
ATOM 924 C C . GLY A 1 119 ? -4.179 -6.422 5.349 1.00 94.12 119 GLY A C 1
ATOM 925 O O . GLY A 1 119 ? -5.400 -6.410 5.184 1.00 94.12 119 GLY A O 1
ATOM 926 N N . LEU A 1 120 ? -3.457 -5.299 5.327 1.00 95.00 120 LEU A N 1
ATOM 927 C CA . LEU A 1 120 ? -4.025 -3.962 5.113 1.00 95.00 120 LEU A CA 1
ATOM 928 C C . LEU A 1 120 ? -4.161 -3.630 3.628 1.00 95.00 120 LEU A C 1
ATOM 930 O O . LEU A 1 120 ? -4.999 -2.815 3.237 1.00 95.00 120 LEU A O 1
ATOM 934 N N . ILE A 1 121 ? -3.349 -4.285 2.805 1.00 96.19 121 ILE A N 1
ATOM 935 C CA . ILE A 1 121 ? -3.421 -4.232 1.351 1.00 96.19 121 ILE A CA 1
ATOM 936 C C . ILE A 1 121 ? -3.341 -5.646 0.782 1.00 96.19 121 ILE A C 1
ATOM 938 O O . ILE A 1 121 ? -2.755 -6.536 1.394 1.00 96.19 121 ILE A O 1
ATOM 942 N N . GLU A 1 122 ? -3.905 -5.843 -0.401 1.00 95.94 122 GLU A N 1
ATOM 943 C CA . GLU A 1 122 ? -3.919 -7.125 -1.100 1.00 95.94 122 GLU A CA 1
ATOM 944 C C . GLU A 1 122 ? -3.580 -6.942 -2.581 1.00 95.94 122 GLU A C 1
ATOM 946 O O . GLU A 1 122 ? -4.005 -5.975 -3.220 1.00 95.94 122 GLU A O 1
ATOM 951 N N . ASP A 1 123 ? -2.830 -7.884 -3.148 1.00 94.50 123 ASP A N 1
ATOM 952 C CA . ASP A 1 123 ? -2.643 -7.966 -4.593 1.00 94.50 123 ASP A CA 1
ATOM 953 C C . ASP A 1 123 ? -3.729 -8.849 -5.217 1.00 94.50 123 ASP A C 1
ATOM 955 O O . ASP A 1 123 ? -3.705 -10.076 -5.122 1.00 94.50 123 ASP A O 1
ATOM 959 N N . ARG A 1 124 ? -4.685 -8.212 -5.897 1.00 88.12 124 ARG A N 1
ATOM 960 C CA . ARG A 1 124 ? -5.773 -8.910 -6.603 1.00 88.12 124 ARG A CA 1
ATOM 961 C C . ARG A 1 124 ? -5.354 -9.455 -7.967 1.00 88.12 124 ARG A C 1
ATOM 963 O O . ARG A 1 124 ? -6.040 -10.313 -8.514 1.00 88.12 124 ARG A O 1
ATOM 970 N N . ALA A 1 125 ? -4.280 -8.921 -8.547 1.00 82.94 125 ALA A N 1
ATOM 971 C CA . ALA A 1 125 ? -3.804 -9.285 -9.879 1.00 82.94 125 ALA A CA 1
ATOM 972 C C . ALA A 1 125 ? -2.723 -10.380 -9.843 1.00 82.94 125 ALA A C 1
ATOM 974 O O . ALA A 1 125 ? -2.453 -10.993 -10.877 1.00 82.94 125 ALA A O 1
ATOM 975 N N . GLY A 1 126 ? -2.108 -10.616 -8.681 1.00 84.31 126 GLY A N 1
ATOM 976 C CA . GLY A 1 126 ? -1.078 -11.633 -8.452 1.00 84.31 126 GLY A CA 1
ATOM 977 C C . GLY A 1 126 ? 0.278 -11.317 -9.092 1.00 84.31 126 GLY A C 1
ATOM 978 O O . GLY A 1 126 ? 1.072 -12.228 -9.317 1.00 84.31 126 GLY A O 1
ATOM 979 N N . LYS A 1 127 ? 0.533 -10.051 -9.446 1.00 86.44 127 LYS A N 1
ATOM 980 C CA . LYS A 1 127 ? 1.770 -9.599 -10.115 1.00 86.44 127 LYS A CA 1
ATOM 981 C C . LYS A 1 127 ? 2.771 -8.921 -9.178 1.00 86.44 127 LYS A C 1
ATOM 983 O O . LYS A 1 127 ? 3.904 -8.682 -9.578 1.00 86.44 127 LYS A O 1
ATOM 988 N N . GLY A 1 128 ? 2.359 -8.571 -7.965 1.00 87.25 128 GLY A N 1
ATOM 989 C CA . GLY A 1 128 ? 3.134 -7.794 -7.002 1.00 87.25 128 GLY A CA 1
ATOM 990 C C . GLY A 1 128 ? 3.346 -6.333 -7.408 1.00 87.25 128 GLY A C 1
ATOM 991 O O . GLY A 1 128 ? 4.235 -5.678 -6.869 1.00 87.25 128 GLY A O 1
ATOM 992 N N . GLU A 1 129 ? 2.571 -5.825 -8.371 1.00 91.50 129 GLU A N 1
ATOM 993 C CA . GLU A 1 129 ? 2.725 -4.473 -8.935 1.00 91.50 129 GLU A CA 1
ATOM 994 C C . GLU A 1 129 ? 1.606 -3.515 -8.523 1.00 91.50 129 GLU A C 1
ATOM 996 O O . GLU A 1 129 ? 1.811 -2.303 -8.485 1.00 91.50 129 GLU A O 1
ATOM 1001 N N . LEU A 1 130 ? 0.413 -4.033 -8.234 1.00 93.38 130 LEU A N 1
ATOM 1002 C CA . LEU A 1 130 ? -0.758 -3.235 -7.896 1.00 93.38 130 LEU A CA 1
ATOM 1003 C C . LEU A 1 130 ? -1.456 -3.851 -6.692 1.00 93.38 130 LEU A C 1
ATOM 1005 O O . LEU A 1 130 ? -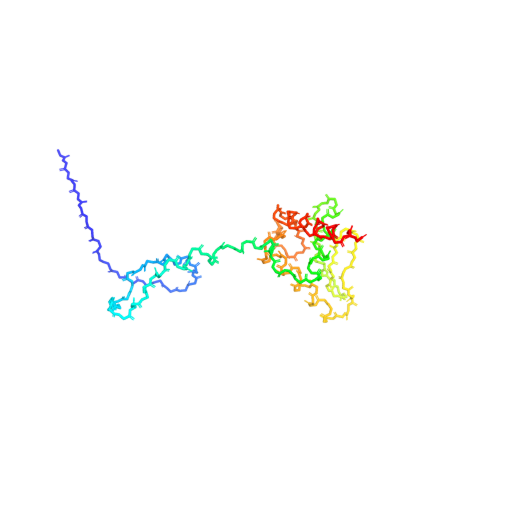1.955 -4.970 -6.753 1.00 93.38 130 LEU A O 1
ATOM 1009 N N . PHE A 1 131 ? -1.521 -3.075 -5.623 1.00 96.06 131 PHE A N 1
ATOM 1010 C CA . PHE A 1 131 ? -2.144 -3.451 -4.371 1.00 96.06 131 PHE A CA 1
ATOM 1011 C C . PHE A 1 131 ? -3.368 -2.579 -4.128 1.00 96.06 131 PHE A C 1
ATOM 1013 O O . PHE A 1 131 ? -3.371 -1.383 -4.432 1.00 96.06 131 PHE A O 1
ATOM 1020 N N . PHE A 1 132 ? -4.401 -3.184 -3.559 1.00 96.00 132 PHE A N 1
ATOM 1021 C CA . PHE A 1 132 ? -5.647 -2.529 -3.190 1.00 96.00 132 PHE A CA 1
ATOM 1022 C C . PHE A 1 132 ? -5.788 -2.526 -1.679 1.00 96.00 132 PHE A C 1
ATOM 1024 O O . PHE A 1 132 ? -5.440 -3.509 -1.026 1.00 96.00 132 PHE A O 1
ATOM 1031 N N . LEU A 1 133 ? -6.330 -1.446 -1.126 1.00 96.25 133 LEU A N 1
ATOM 1032 C CA . LEU A 1 133 ? -6.678 -1.413 0.285 1.00 96.25 133 LEU A CA 1
ATOM 1033 C C . LEU A 1 133 ? -7.773 -2.435 0.592 1.00 96.25 133 LEU A C 1
ATOM 1035 O O . LEU A 1 133 ? -8.782 -2.538 -0.114 1.00 96.25 133 LEU A O 1
ATOM 1039 N N . THR A 1 134 ? -7.565 -3.175 1.676 1.00 96.44 134 THR A N 1
ATOM 1040 C CA . THR A 1 134 ? -8.588 -4.036 2.268 1.00 96.44 134 THR A CA 1
ATOM 1041 C C . THR A 1 134 ? -9.485 -3.211 3.189 1.00 96.44 134 THR A C 1
ATOM 1043 O O . THR A 1 134 ? -9.165 -2.074 3.546 1.00 96.44 134 THR A O 1
ATOM 1046 N N . ASN A 1 135 ? -10.602 -3.792 3.635 1.00 95.00 135 ASN A N 1
ATOM 1047 C CA . ASN A 1 135 ? -11.444 -3.152 4.648 1.00 95.00 135 ASN A CA 1
ATOM 1048 C C . ASN A 1 135 ? -10.648 -2.826 5.929 1.00 95.00 135 ASN A C 1
ATOM 1050 O O . ASN A 1 135 ? -10.749 -1.723 6.457 1.00 95.00 135 ASN A O 1
ATOM 1054 N N . ALA A 1 136 ? -9.783 -3.747 6.370 1.00 93.75 136 ALA A N 1
ATOM 1055 C CA . ALA A 1 136 ? -8.909 -3.529 7.522 1.00 93.75 136 ALA A CA 1
ATOM 1056 C C . ALA A 1 136 ? -7.921 -2.370 7.293 1.00 93.75 136 ALA A C 1
ATOM 1058 O O . ALA A 1 136 ? -7.650 -1.603 8.215 1.00 93.75 136 ALA A O 1
ATOM 1059 N N . GLY A 1 137 ? -7.413 -2.205 6.065 1.00 94.06 137 GLY A N 1
ATOM 1060 C CA . GLY A 1 137 ? -6.559 -1.074 5.694 1.00 94.06 137 GLY A CA 1
ATOM 1061 C C . GLY A 1 137 ? -7.234 0.282 5.907 1.00 94.06 137 GLY A C 1
ATOM 1062 O O . GLY A 1 137 ? -6.628 1.179 6.497 1.00 94.06 137 GLY A O 1
ATOM 1063 N N . TYR A 1 138 ? -8.497 0.413 5.493 1.00 95.19 138 TYR A N 1
ATOM 1064 C CA . TYR A 1 138 ? -9.286 1.628 5.717 1.00 95.19 138 TYR A CA 1
ATOM 1065 C C . TYR A 1 138 ? -9.560 1.882 7.204 1.00 95.19 138 TYR A C 1
ATOM 1067 O O . TYR A 1 138 ? -9.294 2.977 7.693 1.00 95.19 138 TYR A O 1
ATOM 1075 N N . GLU A 1 139 ? -10.000 0.866 7.951 1.00 93.56 139 GLU A N 1
ATOM 1076 C CA . GLU A 1 139 ? -10.275 0.997 9.390 1.00 93.56 139 GLU A CA 1
ATOM 1077 C C . GLU A 1 139 ? -9.033 1.434 10.183 1.00 93.56 139 GLU A C 1
ATOM 1079 O O . GLU A 1 139 ? -9.098 2.315 11.049 1.00 93.56 139 GLU A O 1
ATOM 1084 N N . VAL A 1 140 ? -7.872 0.849 9.869 1.00 92.62 140 VAL A N 1
ATOM 1085 C CA . VAL A 1 140 ? -6.605 1.234 10.498 1.00 92.62 140 VAL A CA 1
ATOM 1086 C C . VAL A 1 140 ? -6.249 2.674 10.143 1.00 92.62 140 VAL A C 1
ATOM 1088 O O . VAL A 1 140 ? -5.895 3.440 11.041 1.00 92.62 140 VAL A O 1
ATOM 1091 N N . ALA A 1 141 ? -6.386 3.088 8.885 1.00 91.88 141 ALA A N 1
ATOM 1092 C CA . ALA A 1 141 ? -6.119 4.468 8.487 1.00 91.88 141 ALA A CA 1
ATOM 1093 C C . ALA A 1 141 ? -7.022 5.490 9.200 1.00 91.88 141 ALA A C 1
ATOM 1095 O O . ALA A 1 141 ? -6.539 6.525 9.673 1.00 91.88 141 ALA A O 1
ATOM 1096 N N . ASP A 1 142 ? -8.307 5.180 9.353 1.00 90.62 142 ASP A N 1
ATOM 1097 C CA . ASP A 1 142 ? -9.259 6.029 10.070 1.00 90.62 142 ASP A CA 1
ATOM 1098 C C . ASP A 1 142 ? -8.891 6.156 11.555 1.00 90.62 142 ASP A C 1
ATOM 1100 O O . ASP A 1 142 ? -8.926 7.253 12.127 1.00 90.62 142 ASP A O 1
ATOM 1104 N N . SER A 1 143 ? -8.437 5.062 12.175 1.00 89.12 143 SER A N 1
ATOM 1105 C CA . SER A 1 143 ? -7.942 5.086 13.556 1.00 89.12 143 SER A CA 1
ATOM 1106 C C . SER A 1 143 ? -6.684 5.957 13.715 1.00 89.12 143 SER A C 1
ATOM 1108 O O . SER A 1 143 ? -6.571 6.717 14.683 1.00 89.12 143 SER A O 1
ATOM 1110 N N . LEU A 1 144 ? -5.770 5.917 12.736 1.00 87.19 144 LEU A N 1
ATOM 1111 C CA . LEU A 1 144 ? -4.545 6.722 12.719 1.00 87.19 144 LEU A CA 1
ATOM 1112 C C . LEU A 1 144 ? -4.858 8.216 12.563 1.00 87.19 144 LEU A C 1
ATOM 1114 O O . LEU A 1 144 ? -4.268 9.043 13.263 1.00 87.19 144 LEU A O 1
ATOM 1118 N N . SER A 1 145 ? -5.811 8.568 11.695 1.00 81.75 145 SER A N 1
ATOM 1119 C CA . SER A 1 145 ? -6.231 9.961 11.496 1.00 81.75 145 SER A CA 1
ATOM 1120 C C . SER A 1 145 ? -6.946 10.535 12.729 1.00 81.75 145 SER A C 1
ATOM 1122 O O . SER A 1 145 ? -6.664 11.659 13.153 1.00 81.75 145 SER A O 1
ATOM 1124 N N . THR A 1 146 ? -7.795 9.735 13.379 1.00 77.06 146 THR A N 1
ATOM 1125 C CA . THR A 1 146 ? -8.525 10.130 14.594 1.00 77.06 146 THR A CA 1
ATOM 1126 C C . THR A 1 146 ? -7.585 10.300 15.792 1.00 77.06 146 THR A C 1
ATOM 1128 O O . THR A 1 146 ? -7.704 11.260 16.563 1.00 77.06 146 THR A O 1
ATOM 1131 N N . SER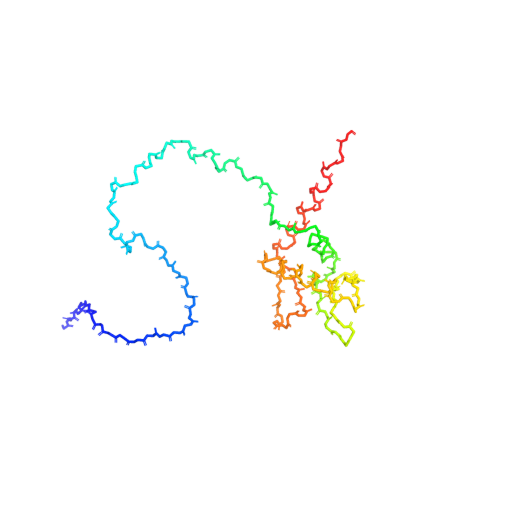 A 1 147 ? -6.598 9.408 15.938 1.00 65.06 147 SER A N 1
ATOM 1132 C CA . SER A 1 147 ? -5.580 9.518 16.987 1.00 65.06 147 SER A CA 1
ATOM 1133 C C . SER A 1 147 ? -4.725 10.779 16.834 1.00 65.06 147 SER A C 1
ATOM 1135 O O . SER A 1 147 ? -4.336 11.363 17.845 1.00 65.06 147 SER A O 1
ATOM 1137 N N . ALA A 1 148 ? -4.447 11.226 15.605 1.00 58.84 148 ALA A N 1
ATOM 1138 C CA . ALA A 1 148 ? -3.704 12.463 15.364 1.00 58.84 148 ALA A CA 1
ATOM 1139 C C . ALA A 1 148 ? -4.504 13.717 15.772 1.00 58.84 148 ALA A C 1
ATOM 1141 O O . ALA A 1 148 ? -3.934 14.670 16.303 1.00 58.84 148 ALA A O 1
ATOM 1142 N N . ALA A 1 149 ? -5.830 13.705 15.596 1.00 56.12 149 ALA A N 1
ATOM 1143 C CA . ALA A 1 149 ? -6.702 14.830 15.943 1.00 56.12 149 ALA A CA 1
ATOM 1144 C C . ALA A 1 149 ? -6.901 15.014 17.462 1.00 56.12 149 ALA A C 1
ATOM 1146 O O . ALA A 1 149 ? -7.147 16.124 17.933 1.00 56.12 149 ALA A O 1
ATOM 1147 N N . THR A 1 150 ? -6.758 13.946 18.250 1.00 51.47 150 THR A N 1
ATOM 1148 C CA . THR A 1 150 ? -7.033 13.971 19.701 1.00 51.47 150 THR A CA 1
ATOM 1149 C C . THR A 1 150 ? -5.905 14.630 20.523 1.00 51.47 150 THR A C 1
ATOM 1151 O O . THR A 1 150 ? -6.086 14.934 21.699 1.00 51.47 150 THR A O 1
ATOM 1154 N N . GLY A 1 151 ? -4.753 14.935 19.911 1.00 50.00 151 GLY A N 1
ATOM 1155 C CA . GLY A 1 151 ? -3.594 15.549 20.578 1.00 50.00 151 GLY A CA 1
ATOM 1156 C C . GLY A 1 151 ? -3.624 17.077 20.743 1.00 50.00 151 GLY A C 1
ATOM 1157 O O . GLY A 1 151 ? -2.699 17.630 21.336 1.00 50.00 151 GLY A O 1
ATOM 1158 N N . ILE A 1 152 ? -4.650 17.777 20.241 1.00 46.31 152 ILE A N 1
ATOM 1159 C CA . ILE A 1 152 ? -4.711 19.252 20.242 1.00 46.31 152 ILE A CA 1
ATOM 1160 C C . ILE A 1 152 ? -5.858 19.744 21.137 1.00 46.31 152 ILE A C 1
ATOM 1162 O O . ILE A 1 152 ? -6.871 20.251 20.665 1.00 46.31 152 ILE A O 1
ATOM 1166 N N . LYS A 1 153 ? -5.699 19.608 22.455 1.00 44.56 153 LYS A N 1
ATOM 1167 C CA . LYS A 1 153 ? -6.357 20.481 23.441 1.00 44.56 153 LYS A CA 1
ATOM 1168 C C . LYS A 1 153 ? -5.377 20.762 24.579 1.00 44.56 153 LYS A C 1
ATOM 1170 O O . LYS A 1 153 ? -5.123 19.892 25.408 1.00 44.56 153 LYS A O 1
ATOM 1175 N N . ARG A 1 154 ? -4.813 21.969 24.584 1.00 42.06 154 ARG A N 1
ATOM 1176 C CA . ARG A 1 154 ? -4.215 22.621 25.752 1.00 42.06 154 ARG A CA 1
ATOM 1177 C C . ARG A 1 154 ? -4.928 23.943 25.956 1.00 42.06 154 ARG A C 1
ATOM 1179 O O . ARG A 1 154 ? -5.223 24.580 24.921 1.00 42.06 154 ARG A O 1
#

Foldseek 3Di:
DDDDDDDDDDDDDDDDDDDPDDDDPDVPDDPDDPPPPPPPPDVVVVCVVVDPPVPDPPADPVLLVQLLQLLVAPQSKWFWDQDPQGTWIDHNNDIAFDGNPPVRRVVVLVSVVVCVVSVQWDDPPPPSGMIHGDPSSNVVNVVVVVVVVVPDDD

Radius of gyration: 25.36 Å; chains: 1; bounding box: 50×81×57 Å